Protein AF-A0A847VK51-F1 (afdb_monomer_lite)

Radius of gyration: 17.55 Å; chains: 1; bounding box: 42×38×40 Å

pLDDT: mean 90.37, std 9.11, range [51.44, 98.25]

Sequence (92 aa):
MSLAPPLTPGADLPRRLPAAGWAVLDRAGLTRLAGIGCEPLQRWPALWNELPPDRYLRDGGAYRRRRHGSFVVQGAQVTPVPQRAHWQPLQY

Secondary structure (DSSP, 8-state):
---------GGGHHHHHHHHS-----HHHHHHHHT--SHHHHTTHHHHHTPPBP----S-----B-----EEEETTEEEE---------S--

Structure (mmCIF, N/CA/C/O backbone):
data_AF-A0A847VK51-F1
#
_entry.id   AF-A0A847VK51-F1
#
loop_
_atom_site.group_PDB
_atom_site.id
_atom_site.type_symbol
_atom_site.label_atom_id
_atom_site.label_alt_id
_atom_site.label_comp_id
_atom_site.label_asym_id
_atom_site.label_entity_id
_atom_site.label_seq_id
_atom_site.pdbx_PDB_ins_code
_atom_site.Cartn_x
_atom_site.Cartn_y
_atom_site.Cartn_z
_atom_site.occupancy
_atom_site.B_iso_or_equiv
_atom_site.auth_seq_id
_atom_site.auth_comp_id
_atom_site.auth_asym_id
_atom_site.auth_atom_id
_atom_site.pdbx_PDB_model_num
ATOM 1 N N . MET A 1 1 ? 25.160 -4.363 -15.601 1.00 51.44 1 MET A N 1
ATOM 2 C CA . MET A 1 1 ? 23.888 -4.566 -16.330 1.00 51.44 1 MET A CA 1
ATOM 3 C C . MET A 1 1 ? 22.789 -3.929 -15.497 1.00 51.44 1 MET A C 1
ATOM 5 O O . MET A 1 1 ? 22.662 -4.298 -14.339 1.00 51.44 1 MET A O 1
ATOM 9 N N . SER A 1 2 ? 22.080 -2.923 -16.012 1.00 60.84 2 SER A N 1
ATOM 10 C CA . SER A 1 2 ? 20.963 -2.310 -15.281 1.00 60.84 2 SER A CA 1
ATOM 11 C C . SER A 1 2 ? 19.707 -3.142 -15.527 1.00 60.84 2 SER A C 1
ATOM 13 O O . SER A 1 2 ? 19.274 -3.269 -16.671 1.00 60.84 2 SER A O 1
ATOM 15 N N . LEU A 1 3 ? 19.151 -3.742 -14.475 1.00 75.50 3 LEU A N 1
ATOM 16 C CA . LEU A 1 3 ? 17.850 -4.408 -14.521 1.00 75.50 3 LEU A CA 1
ATOM 17 C C . LEU A 1 3 ? 16.769 -3.328 -14.434 1.00 75.50 3 LEU A C 1
ATOM 19 O O . LEU A 1 3 ? 16.215 -3.071 -13.366 1.00 75.50 3 LEU A O 1
ATOM 23 N N . ALA A 1 4 ? 16.516 -2.639 -15.548 1.00 83.25 4 ALA A N 1
ATOM 24 C CA . ALA A 1 4 ? 15.393 -1.716 -15.612 1.00 83.25 4 ALA A CA 1
ATOM 25 C C . ALA A 1 4 ? 14.091 -2.506 -15.376 1.00 83.25 4 ALA A C 1
ATOM 27 O O . ALA A 1 4 ? 13.920 -3.586 -15.952 1.00 83.25 4 ALA A O 1
ATOM 28 N N . PRO A 1 5 ? 13.179 -2.015 -14.521 1.00 87.69 5 PRO A N 1
ATOM 29 C CA . PRO A 1 5 ? 11.943 -2.724 -14.235 1.00 87.69 5 PRO A CA 1
ATOM 30 C C . PRO A 1 5 ? 11.098 -2.875 -15.513 1.00 87.69 5 PRO A C 1
ATOM 32 O O . PRO A 1 5 ? 11.092 -1.968 -16.350 1.00 87.69 5 PRO A O 1
ATOM 35 N N . PRO A 1 6 ? 10.351 -3.982 -15.674 1.00 92.56 6 PRO A N 1
ATOM 36 C CA . PRO A 1 6 ? 9.550 -4.248 -16.868 1.00 92.56 6 PRO A CA 1
ATOM 37 C C . PRO A 1 6 ? 8.256 -3.420 -16.864 1.00 92.56 6 PRO A C 1
ATOM 39 O O . PRO A 1 6 ? 7.159 -3.948 -16.636 1.00 92.56 6 PRO A O 1
ATOM 42 N N . LEU A 1 7 ? 8.401 -2.113 -17.098 1.00 95.06 7 LEU A N 1
ATOM 43 C CA . LEU A 1 7 ? 7.316 -1.138 -17.072 1.00 95.06 7 LEU A CA 1
ATOM 44 C C . LEU A 1 7 ? 6.149 -1.574 -17.970 1.00 95.06 7 LEU A C 1
ATOM 46 O O . LEU A 1 7 ? 6.311 -2.157 -19.042 1.00 95.06 7 LEU A O 1
ATOM 50 N N . THR A 1 8 ? 4.942 -1.316 -17.490 1.00 95.25 8 THR A N 1
ATOM 51 C CA . THR A 1 8 ? 3.675 -1.539 -18.174 1.00 95.25 8 THR A CA 1
ATOM 52 C C . THR A 1 8 ? 3.147 -0.180 -18.610 1.00 95.25 8 THR A C 1
ATOM 54 O O . THR A 1 8 ? 2.848 0.646 -17.744 1.00 95.25 8 THR A O 1
ATOM 57 N N . PRO A 1 9 ? 3.017 0.080 -19.921 1.00 92.31 9 PRO A N 1
ATOM 58 C CA . PRO A 1 9 ? 2.306 1.256 -20.394 1.00 92.31 9 PRO A CA 1
ATOM 59 C C . PRO A 1 9 ? 0.900 1.297 -19.788 1.00 92.31 9 PRO A C 1
ATOM 61 O O . PRO A 1 9 ? 0.214 0.278 -19.739 1.00 92.31 9 PRO A O 1
ATOM 64 N N . GLY A 1 10 ? 0.448 2.468 -19.335 1.00 90.06 10 GLY A N 1
ATOM 65 C CA . GLY A 1 10 ? -0.850 2.582 -18.655 1.00 90.06 10 GLY A CA 1
ATOM 66 C C . GLY A 1 10 ? -2.029 2.067 -19.492 1.00 90.06 10 GLY A C 1
ATOM 67 O O . GLY A 1 10 ? -2.947 1.467 -18.943 1.00 90.06 10 GLY A O 1
ATOM 68 N N . ALA A 1 11 ? -1.966 2.225 -20.819 1.00 91.44 11 ALA A N 1
ATOM 69 C CA . ALA A 1 11 ? -2.979 1.721 -21.750 1.00 91.44 11 ALA A CA 1
ATOM 70 C C . ALA A 1 11 ? -3.071 0.182 -21.791 1.00 91.44 11 ALA A C 1
ATOM 72 O O . ALA A 1 11 ? -4.135 -0.359 -22.073 1.00 91.44 11 ALA A O 1
ATOM 73 N N . ASP A 1 12 ? -1.985 -0.528 -21.473 1.00 94.31 12 ASP A N 1
ATOM 74 C CA . ASP A 1 12 ? -1.936 -1.994 -21.456 1.00 94.31 12 ASP A CA 1
ATOM 75 C C . ASP A 1 12 ? -2.376 -2.598 -20.118 1.00 94.31 12 ASP A C 1
ATOM 77 O O . ASP A 1 12 ? -2.599 -3.809 -20.037 1.00 94.31 12 ASP A O 1
ATOM 81 N N . LEU A 1 13 ? -2.498 -1.786 -19.061 1.00 94.44 13 LEU A N 1
ATOM 82 C CA . LEU A 1 13 ? -2.813 -2.257 -17.712 1.00 94.44 13 LEU A CA 1
ATOM 83 C C . LEU A 1 13 ? -4.089 -3.125 -17.654 1.00 94.44 13 LEU A C 1
ATOM 85 O O . LEU A 1 13 ? -4.004 -4.208 -17.065 1.00 94.44 13 LEU A O 1
ATOM 89 N N . PRO A 1 14 ? -5.222 -2.752 -18.295 1.00 95.44 14 PRO A N 1
ATOM 90 C CA . PRO A 1 14 ? -6.448 -3.557 -18.257 1.00 95.44 14 PRO A CA 1
ATOM 91 C C . PRO A 1 14 ? -6.294 -4.949 -18.876 1.00 95.44 14 PRO A C 1
ATOM 93 O O . PRO A 1 14 ? -6.994 -5.876 -18.485 1.00 95.44 14 PRO A O 1
ATOM 96 N N . ARG A 1 15 ? -5.370 -5.110 -19.831 1.00 95.75 15 ARG A N 1
ATOM 97 C CA . ARG A 1 15 ? -5.097 -6.389 -20.499 1.00 95.75 15 ARG A CA 1
ATOM 98 C C . ARG A 1 15 ? -4.034 -7.201 -19.763 1.00 95.75 15 ARG A C 1
ATOM 100 O O . ARG A 1 15 ? -4.174 -8.410 -19.611 1.00 95.75 15 ARG A O 1
ATOM 107 N N . ARG A 1 16 ? -2.950 -6.554 -19.324 1.00 94.44 16 ARG A N 1
ATOM 108 C CA . ARG A 1 16 ? -1.783 -7.231 -18.744 1.00 94.44 16 ARG A CA 1
ATOM 109 C C . ARG A 1 16 ? -2.042 -7.740 -17.332 1.00 94.44 16 ARG A C 1
ATOM 111 O O . ARG A 1 16 ? -1.624 -8.852 -17.029 1.00 94.44 16 ARG A O 1
ATOM 118 N N . LEU A 1 17 ? -2.732 -6.966 -16.493 1.00 95.81 17 LEU A N 1
ATOM 119 C CA . LEU A 1 17 ? -2.986 -7.351 -15.104 1.00 95.81 17 LEU A CA 1
ATOM 120 C C . LEU A 1 17 ? -3.751 -8.684 -14.981 1.00 95.81 17 LEU A C 1
ATOM 122 O O . LEU A 1 17 ? -3.243 -9.557 -14.281 1.00 95.81 17 LEU A O 1
ATOM 126 N N . PRO A 1 18 ? -4.893 -8.912 -15.665 1.00 97.44 18 PRO A N 1
ATOM 127 C CA . PRO A 1 18 ? -5.576 -10.204 -15.586 1.00 97.44 18 PRO A CA 1
ATOM 128 C C . PRO A 1 18 ? -4.798 -11.342 -16.262 1.00 97.44 18 PRO A C 1
ATOM 130 O O . PRO A 1 18 ? -4.863 -12.472 -15.794 1.00 97.44 18 PRO A O 1
ATOM 133 N N . ALA A 1 19 ? -4.045 -11.066 -17.335 1.00 96.44 19 ALA A N 1
ATOM 134 C CA . ALA A 1 19 ? -3.305 -12.099 -18.065 1.00 96.44 19 ALA A CA 1
ATOM 135 C C . ALA A 1 19 ? -2.037 -12.577 -17.337 1.00 96.44 19 ALA A C 1
ATOM 137 O O . ALA A 1 19 ? -1.699 -13.755 -17.396 1.00 96.44 19 ALA A O 1
ATOM 138 N N . ALA A 1 20 ? -1.314 -11.667 -16.679 1.00 95.56 20 ALA A N 1
ATOM 139 C CA . ALA A 1 20 ? -0.040 -11.962 -16.024 1.00 95.56 20 ALA A CA 1
ATOM 140 C C . ALA A 1 20 ? -0.148 -12.073 -14.495 1.00 95.56 20 ALA A C 1
ATOM 142 O O . ALA A 1 20 ? 0.777 -12.570 -13.861 1.00 95.56 20 ALA A O 1
ATOM 143 N N . GLY A 1 21 ? -1.228 -11.568 -13.887 1.00 96.56 21 GLY A N 1
ATOM 144 C CA . GLY A 1 21 ? -1.377 -11.445 -12.432 1.00 96.56 21 GLY A CA 1
ATOM 145 C C . GLY A 1 21 ? -0.576 -10.292 -11.812 1.00 96.56 21 GLY A C 1
ATOM 146 O O . GLY A 1 21 ? -0.612 -10.104 -10.598 1.00 96.56 21 GLY A O 1
ATOM 147 N N . TRP A 1 22 ? 0.150 -9.510 -12.620 1.00 95.38 22 TRP A N 1
ATOM 148 C CA . TRP A 1 22 ? 0.959 -8.374 -12.172 1.00 95.38 22 TRP A CA 1
ATOM 149 C C . TRP A 1 22 ? 1.180 -7.338 -13.286 1.00 95.38 22 TRP A C 1
ATOM 151 O O . TRP A 1 22 ? 1.095 -7.633 -14.480 1.00 95.38 22 TRP A O 1
ATOM 161 N N . ALA A 1 23 ? 1.505 -6.110 -12.882 1.00 95.88 23 ALA A N 1
ATOM 162 C CA . ALA A 1 23 ? 1.945 -5.023 -13.751 1.00 95.88 23 ALA A CA 1
ATOM 163 C C . ALA A 1 23 ? 2.864 -4.075 -12.964 1.00 95.88 23 ALA A C 1
ATOM 165 O O . ALA A 1 23 ? 2.760 -3.979 -11.743 1.00 95.88 23 ALA A O 1
ATOM 166 N N . VAL A 1 24 ? 3.755 -3.365 -13.658 1.00 95.62 24 VAL A N 1
ATOM 167 C CA . VAL A 1 24 ? 4.652 -2.369 -13.045 1.00 95.62 24 VAL A CA 1
ATOM 168 C C . VAL A 1 24 ? 4.369 -1.011 -13.664 1.00 95.62 24 VAL A C 1
ATOM 170 O O . VAL A 1 24 ? 4.573 -0.840 -14.859 1.00 95.62 24 VAL A O 1
ATOM 173 N N . LEU A 1 25 ? 3.913 -0.044 -12.873 1.00 94.25 25 LEU A N 1
ATOM 174 C CA . LEU A 1 25 ? 3.707 1.330 -13.330 1.00 94.25 25 LEU A CA 1
ATOM 175 C C . LEU A 1 25 ? 4.905 2.196 -12.948 1.00 94.25 25 LEU A C 1
ATOM 177 O O . LEU A 1 25 ? 5.469 2.051 -11.863 1.00 94.25 25 LEU A O 1
ATOM 181 N N . ASP A 1 26 ? 5.273 3.116 -13.832 1.00 92.19 26 ASP A N 1
ATOM 182 C CA . ASP A 1 26 ? 6.171 4.208 -13.484 1.00 92.19 26 ASP A CA 1
ATOM 183 C C . ASP A 1 26 ? 5.411 5.328 -12.750 1.00 92.19 26 ASP A C 1
ATOM 185 O O . ASP A 1 26 ? 4.196 5.267 -12.526 1.00 92.19 26 ASP A O 1
ATOM 189 N N . ARG A 1 27 ? 6.136 6.388 -12.377 1.00 91.31 27 ARG A N 1
ATOM 190 C CA . ARG A 1 27 ? 5.560 7.552 -11.690 1.00 91.31 27 ARG A CA 1
ATOM 191 C C . ARG A 1 27 ? 4.407 8.174 -12.484 1.00 91.31 27 ARG A C 1
ATOM 193 O O . ARG A 1 27 ? 3.383 8.493 -11.892 1.00 91.31 27 ARG A O 1
ATOM 200 N N . ALA A 1 28 ? 4.578 8.347 -13.796 1.00 90.81 28 ALA A N 1
ATOM 201 C CA . ALA A 1 28 ? 3.592 9.002 -14.653 1.00 90.81 28 ALA A CA 1
ATOM 202 C C . ALA A 1 28 ? 2.338 8.140 -14.871 1.00 90.81 28 ALA A C 1
ATOM 204 O O . ALA A 1 28 ? 1.222 8.657 -14.933 1.00 90.81 28 ALA A O 1
ATOM 205 N N . GLY A 1 29 ? 2.504 6.822 -14.983 1.00 92.62 29 GLY A N 1
ATOM 206 C CA . GLY A 1 29 ? 1.413 5.858 -15.049 1.00 92.62 29 GLY A CA 1
ATOM 207 C C . GLY A 1 29 ? 0.586 5.849 -13.769 1.00 92.62 29 GLY A C 1
ATOM 208 O O . GLY A 1 29 ? -0.639 5.919 -13.845 1.00 92.62 29 GLY A O 1
ATOM 209 N N . LEU A 1 30 ? 1.244 5.839 -12.605 1.00 92.31 30 LEU A N 1
ATOM 210 C CA . LEU A 1 30 ? 0.573 5.878 -11.305 1.00 92.31 30 LEU A CA 1
ATOM 211 C C . LEU A 1 30 ? -0.236 7.167 -11.104 1.00 92.31 30 LEU A C 1
ATOM 213 O O . LEU A 1 30 ? -1.403 7.097 -10.729 1.00 92.31 30 LEU A O 1
ATOM 217 N N . THR A 1 31 ? 0.355 8.336 -11.362 1.00 93.81 31 THR A N 1
ATOM 218 C CA . THR A 1 31 ? -0.321 9.630 -11.156 1.00 93.81 31 THR A CA 1
ATOM 219 C C . THR A 1 31 ? -1.522 9.796 -12.080 1.00 93.81 31 THR A C 1
ATOM 221 O O . THR A 1 31 ? -2.581 10.237 -11.637 1.00 93.81 31 THR A O 1
ATOM 224 N N . ARG A 1 32 ? -1.396 9.365 -13.343 1.00 92.88 32 ARG A N 1
ATOM 225 C CA . ARG A 1 32 ? -2.513 9.332 -14.295 1.00 92.88 32 ARG A CA 1
ATOM 226 C C . ARG A 1 32 ? -3.632 8.406 -13.823 1.00 92.88 32 ARG A C 1
ATOM 228 O O . ARG A 1 32 ? -4.788 8.802 -13.879 1.00 92.88 32 ARG A O 1
ATOM 235 N N . LEU A 1 33 ? -3.294 7.199 -13.361 1.00 92.81 33 LEU A N 1
ATOM 236 C CA . LEU A 1 33 ? -4.278 6.225 -12.883 1.00 92.81 33 LEU A CA 1
ATOM 237 C C . LEU A 1 33 ? -5.024 6.729 -11.641 1.00 92.81 33 LEU A C 1
ATOM 239 O O . LEU A 1 33 ? -6.234 6.564 -11.543 1.00 92.81 33 LEU A O 1
ATOM 243 N N . ALA A 1 34 ? -4.306 7.348 -10.706 1.00 91.94 34 ALA A N 1
ATOM 244 C CA . ALA A 1 34 ? -4.871 7.862 -9.465 1.00 91.94 34 ALA A CA 1
ATOM 245 C C . ALA A 1 34 ? -5.575 9.224 -9.623 1.00 91.94 34 ALA A C 1
ATOM 247 O O . ALA A 1 34 ? -6.224 9.674 -8.684 1.00 91.94 34 ALA A O 1
ATOM 248 N N . GLY A 1 35 ? -5.439 9.895 -10.773 1.00 93.81 35 GLY A N 1
ATOM 249 C CA . GLY A 1 35 ? -6.014 11.225 -10.998 1.00 93.81 35 GLY A CA 1
ATOM 250 C C . GLY A 1 35 ? -5.417 12.316 -10.101 1.00 93.81 35 GLY A C 1
ATOM 251 O O . GLY A 1 35 ? -6.077 13.317 -9.836 1.00 93.81 35 GLY A O 1
ATOM 252 N N . ILE A 1 36 ? -4.184 12.131 -9.618 1.00 93.75 36 ILE A N 1
ATOM 253 C CA . ILE A 1 36 ? -3.498 13.068 -8.715 1.00 93.75 36 ILE A CA 1
ATOM 254 C C . ILE A 1 36 ? -2.173 13.544 -9.310 1.00 93.75 36 ILE A C 1
ATOM 256 O O . ILE A 1 36 ? -1.506 12.825 -10.052 1.00 93.75 36 ILE A O 1
ATOM 260 N N . GLY A 1 37 ? -1.752 14.755 -8.941 1.00 92.69 37 GLY A N 1
ATOM 261 C CA . GLY A 1 37 ? -0.391 15.225 -9.200 1.00 92.69 37 GLY A CA 1
ATOM 262 C C . GLY A 1 37 ? 0.659 14.491 -8.353 1.00 92.69 37 GLY A C 1
ATOM 263 O O . GLY A 1 37 ? 0.339 13.704 -7.465 1.00 92.69 37 GLY A O 1
ATOM 264 N N . CYS A 1 38 ? 1.942 14.777 -8.596 1.00 89.44 38 CYS A N 1
ATOM 265 C CA . CYS A 1 38 ? 3.034 14.235 -7.772 1.00 89.44 38 CYS A CA 1
ATOM 266 C C . CYS A 1 38 ? 3.152 14.909 -6.395 1.00 89.44 38 CYS A C 1
ATOM 268 O O . CYS A 1 38 ? 3.678 14.299 -5.470 1.00 89.44 38 CYS A O 1
ATOM 270 N N . GLU A 1 39 ? 2.699 16.157 -6.264 1.00 90.62 39 GLU A N 1
ATOM 271 C CA . GLU A 1 39 ? 2.903 16.985 -5.066 1.00 90.62 39 GLU A CA 1
ATOM 272 C C . GLU A 1 39 ? 2.340 16.346 -3.778 1.00 90.62 39 GLU A C 1
ATOM 274 O O . GLU A 1 39 ? 3.098 16.234 -2.813 1.00 90.62 39 GLU A O 1
ATOM 279 N N . PRO A 1 40 ? 1.116 15.775 -3.755 1.00 87.62 40 PRO A N 1
ATOM 280 C CA . PRO A 1 40 ? 0.611 15.090 -2.563 1.00 87.62 40 PRO A CA 1
ATOM 281 C C . PRO A 1 40 ? 1.483 13.905 -2.123 1.00 87.62 40 PRO A C 1
ATOM 283 O O . PRO A 1 40 ? 1.650 13.661 -0.927 1.00 87.62 40 PRO A O 1
ATOM 286 N N . LEU A 1 41 ? 2.073 13.184 -3.083 1.00 88.81 41 LEU A N 1
ATOM 287 C CA . LEU A 1 41 ? 2.908 12.009 -2.822 1.00 88.81 41 LEU A CA 1
ATOM 288 C C . LEU A 1 41 ? 4.286 12.389 -2.269 1.00 88.81 41 LEU A C 1
ATOM 290 O O . LEU A 1 41 ? 4.885 11.618 -1.522 1.00 88.81 41 L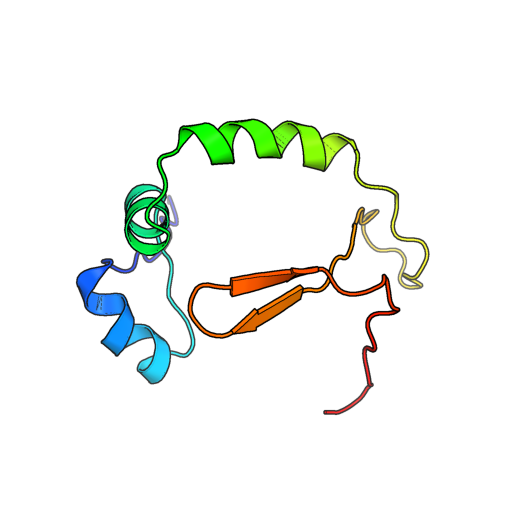EU A O 1
ATOM 294 N N . GLN A 1 42 ? 4.789 13.584 -2.590 1.00 91.00 42 GLN A N 1
ATOM 295 C CA . GLN A 1 42 ? 6.077 14.076 -2.087 1.00 91.00 42 GLN A CA 1
ATOM 296 C C . GLN A 1 42 ? 6.065 14.353 -0.578 1.00 91.00 42 GLN A C 1
ATOM 298 O O . GLN A 1 42 ? 7.130 14.434 0.026 1.00 91.00 42 GLN A O 1
ATOM 303 N N . ARG A 1 43 ? 4.883 14.446 0.046 1.00 89.88 43 ARG A N 1
ATOM 304 C CA . ARG A 1 43 ? 4.732 14.611 1.501 1.00 89.88 43 ARG A CA 1
ATOM 305 C C . ARG A 1 43 ? 4.857 13.293 2.272 1.00 89.88 43 ARG A C 1
ATOM 3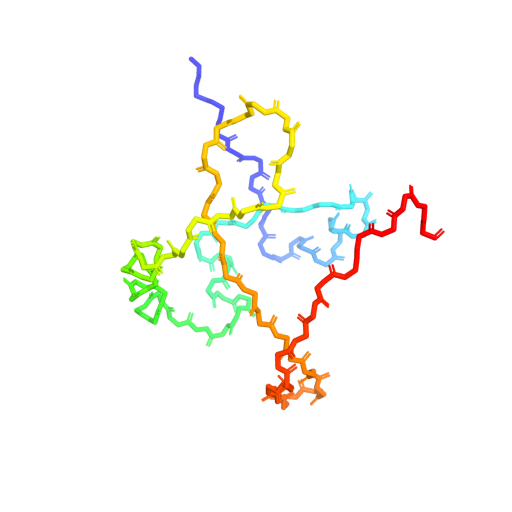07 O O . ARG A 1 43 ? 5.081 13.299 3.477 1.00 89.88 43 ARG A O 1
ATOM 314 N N . TRP A 1 44 ? 4.717 12.151 1.599 1.00 91.44 44 TRP A N 1
ATOM 315 C CA . TRP A 1 44 ? 4.686 10.834 2.241 1.00 91.44 44 TRP A CA 1
ATOM 316 C C . TRP A 1 44 ? 6.032 10.310 2.765 1.00 91.44 44 TRP A C 1
ATOM 318 O O . TRP A 1 44 ? 6.001 9.598 3.767 1.00 91.44 44 TRP A O 1
ATOM 328 N N . PRO A 1 45 ? 7.210 10.632 2.186 1.00 94.31 45 PRO A N 1
ATOM 329 C CA . PRO A 1 45 ? 8.491 10.149 2.701 1.00 94.31 45 PRO A CA 1
ATOM 330 C C . PRO A 1 45 ? 8.722 10.447 4.187 1.00 94.31 45 PRO A C 1
ATOM 332 O O . PRO A 1 45 ? 9.268 9.602 4.891 1.00 94.31 45 PRO A O 1
ATOM 335 N N . ALA A 1 46 ? 8.254 11.595 4.690 1.00 93.75 46 ALA A N 1
ATOM 336 C CA . ALA A 1 46 ? 8.356 11.935 6.110 1.00 93.75 46 ALA A CA 1
ATOM 337 C C . ALA A 1 46 ? 7.605 10.936 7.012 1.00 93.75 46 ALA A C 1
ATOM 339 O O . ALA A 1 46 ? 8.109 10.563 8.068 1.00 93.75 46 ALA A O 1
ATOM 340 N N . LEU A 1 47 ? 6.460 10.415 6.557 1.00 94.69 47 LEU A N 1
ATOM 341 C CA . LEU A 1 47 ? 5.650 9.445 7.303 1.00 94.69 47 LEU A CA 1
ATOM 342 C C . LEU A 1 47 ? 6.374 8.104 7.503 1.00 94.69 47 LEU A C 1
ATOM 344 O O . LEU A 1 47 ? 6.088 7.387 8.465 1.00 94.69 47 LEU A O 1
ATOM 348 N N . TRP A 1 48 ? 7.328 7.755 6.629 1.00 94.44 48 TRP A N 1
ATOM 349 C CA . TRP A 1 48 ? 8.136 6.544 6.799 1.00 94.44 48 TRP A CA 1
ATOM 350 C C . TRP A 1 48 ? 9.085 6.630 7.996 1.00 94.44 48 TRP A C 1
ATOM 352 O O . TRP A 1 48 ? 9.316 5.619 8.664 1.00 94.44 48 TRP A O 1
ATOM 362 N N . ASN A 1 49 ? 9.573 7.829 8.318 1.00 93.62 49 ASN A N 1
ATOM 363 C CA . ASN A 1 49 ? 10.446 8.053 9.472 1.00 93.62 49 ASN A CA 1
ATOM 364 C C . ASN A 1 49 ? 9.693 7.900 10.807 1.00 93.62 49 ASN A C 1
ATOM 366 O O . ASN A 1 49 ? 10.301 7.600 11.833 1.00 93.62 49 ASN A O 1
ATOM 370 N N . GLU A 1 50 ? 8.365 8.041 10.786 1.00 94.94 50 GLU A N 1
ATOM 371 C CA . GLU A 1 50 ? 7.478 7.992 11.956 1.00 94.94 50 GLU A CA 1
ATOM 372 C C . GLU A 1 50 ? 6.829 6.616 12.190 1.00 94.94 50 GLU A C 1
ATOM 374 O O . GLU A 1 50 ? 5.923 6.462 13.022 1.00 94.94 50 GLU A O 1
ATOM 379 N N . LEU A 1 51 ? 7.241 5.586 11.447 1.00 95.19 51 LEU A N 1
ATOM 380 C CA . LEU A 1 51 ? 6.718 4.246 11.675 1.00 95.19 51 LEU A CA 1
ATOM 381 C C . LEU A 1 51 ? 7.238 3.652 12.997 1.00 95.19 51 LEU A C 1
ATOM 383 O O . LEU A 1 51 ? 8.456 3.630 13.224 1.00 95.19 51 LEU A O 1
ATOM 387 N N . PRO A 1 52 ? 6.354 3.080 13.837 1.00 93.19 52 PRO A N 1
ATOM 388 C CA . PRO A 1 52 ? 6.778 2.350 15.022 1.00 93.19 52 PRO A CA 1
ATOM 389 C C . PRO A 1 52 ? 7.415 1.000 14.640 1.00 93.19 52 PRO A C 1
ATOM 391 O O . PRO A 1 52 ? 7.095 0.440 13.582 1.00 93.19 52 PRO A O 1
ATOM 394 N N . PRO A 1 53 ? 8.296 0.445 15.493 1.00 90.88 53 PRO A N 1
ATOM 395 C CA . PRO A 1 53 ? 8.827 -0.903 15.308 1.00 90.88 53 PRO A CA 1
ATOM 396 C C . PRO A 1 53 ? 7.712 -1.955 15.382 1.00 90.88 53 PRO A C 1
ATOM 398 O O . PRO A 1 53 ? 6.815 -1.871 16.222 1.00 90.88 53 PRO A O 1
ATOM 401 N N . ASP A 1 54 ? 7.787 -2.959 14.513 1.00 90.69 54 ASP A N 1
ATOM 402 C CA . ASP A 1 54 ? 6.921 -4.134 14.540 1.00 90.69 54 ASP A CA 1
ATOM 403 C C . ASP A 1 54 ? 7.391 -5.103 15.633 1.00 90.69 54 ASP A C 1
ATOM 405 O O . ASP A 1 54 ? 8.515 -5.598 15.591 1.00 90.69 54 ASP A O 1
ATOM 409 N N . ARG A 1 55 ? 6.528 -5.368 16.619 1.00 85.00 55 ARG A N 1
ATOM 410 C CA . ARG A 1 55 ? 6.842 -6.199 17.793 1.00 85.00 55 ARG A CA 1
ATOM 411 C C . ARG A 1 55 ? 6.396 -7.660 17.657 1.00 85.00 55 ARG A C 1
ATOM 413 O O . ARG A 1 55 ? 6.536 -8.410 18.616 1.00 85.00 55 ARG A O 1
ATOM 420 N N . TYR A 1 56 ? 5.830 -8.059 16.517 1.00 81.06 56 TYR A N 1
ATOM 421 C CA . TYR A 1 56 ? 5.179 -9.368 16.362 1.00 81.06 56 TYR A CA 1
ATOM 422 C C . TYR A 1 56 ? 6.032 -10.428 15.646 1.00 81.06 56 TYR A C 1
ATOM 424 O O . TYR A 1 56 ? 5.615 -11.581 15.556 1.00 81.06 56 TYR A O 1
ATOM 432 N N . LEU A 1 57 ? 7.210 -10.069 15.128 1.00 74.38 57 LEU A N 1
ATOM 433 C CA . LEU A 1 57 ? 8.120 -11.010 14.467 1.00 74.38 57 LEU A CA 1
ATOM 434 C C . LEU A 1 57 ? 8.922 -11.827 15.495 1.00 74.38 57 LEU A C 1
ATOM 436 O O . LEU A 1 57 ? 9.438 -11.277 16.466 1.00 74.38 57 LEU A O 1
ATOM 440 N N . ARG A 1 58 ? 9.028 -13.145 15.27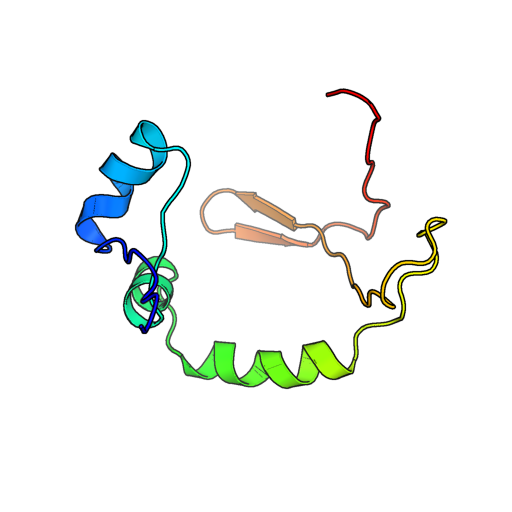3 1.00 63.91 58 ARG A N 1
ATOM 441 C CA . ARG A 1 58 ? 9.716 -14.111 16.159 1.00 63.91 58 ARG A CA 1
ATOM 442 C C . ARG A 1 58 ? 10.885 -14.826 15.461 1.00 63.91 58 ARG A C 1
ATOM 444 O O . ARG A 1 58 ? 11.215 -15.953 15.809 1.00 63.91 58 ARG A O 1
ATOM 451 N N . ASP A 1 59 ? 11.479 -14.209 14.448 1.00 68.62 59 ASP A N 1
ATOM 452 C CA . ASP A 1 59 ? 12.308 -14.895 13.447 1.00 68.62 59 ASP A CA 1
ATOM 453 C C . ASP A 1 59 ? 13.724 -14.316 13.267 1.00 68.62 59 ASP A C 1
ATOM 455 O O . ASP A 1 59 ? 14.465 -14.785 12.409 1.00 68.62 59 ASP A O 1
ATOM 459 N N . GLY A 1 60 ? 14.146 -13.336 14.076 1.00 61.81 60 GLY A N 1
ATOM 460 C CA . GLY A 1 60 ? 15.522 -12.811 14.034 1.00 61.81 60 GLY A CA 1
ATOM 461 C C . GLY A 1 60 ? 15.886 -12.058 12.743 1.00 61.81 60 GLY A C 1
ATOM 462 O O . GLY A 1 60 ? 1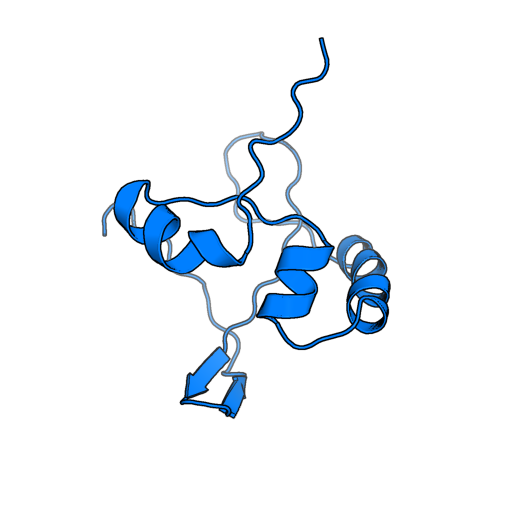7.062 -11.796 12.499 1.00 61.81 60 GLY A O 1
ATOM 463 N N . GLY A 1 61 ? 14.891 -11.713 11.916 1.00 68.62 61 GLY A N 1
ATOM 464 C CA . GLY A 1 61 ? 15.056 -10.922 10.697 1.00 68.62 61 GLY A CA 1
ATOM 465 C C . GLY A 1 61 ? 15.280 -9.426 10.954 1.00 68.62 61 GLY A C 1
ATOM 466 O O . GLY A 1 61 ? 15.257 -8.947 12.088 1.00 68.62 61 GLY A O 1
ATOM 467 N N . ALA A 1 62 ? 15.491 -8.664 9.876 1.00 68.06 62 ALA A N 1
ATOM 468 C CA . ALA A 1 62 ? 15.699 -7.218 9.956 1.00 68.06 62 ALA A CA 1
ATOM 469 C C . ALA A 1 62 ? 14.514 -6.504 10.635 1.00 68.06 62 ALA A C 1
ATOM 471 O O . ALA A 1 62 ? 13.350 -6.825 10.386 1.00 68.06 62 ALA A O 1
ATOM 472 N N . TYR A 1 63 ? 14.819 -5.498 11.463 1.00 78.19 63 TYR A N 1
ATOM 473 C CA . TYR A 1 63 ? 13.831 -4.717 12.207 1.00 78.19 63 TYR A CA 1
ATOM 474 C C . TYR A 1 63 ? 12.809 -4.054 11.272 1.00 78.19 63 TYR A C 1
ATOM 476 O O . TYR A 1 63 ? 13.069 -3.012 10.666 1.00 78.19 63 TYR A O 1
ATOM 484 N N . ARG A 1 64 ? 11.616 -4.646 11.168 1.00 89.00 64 ARG A N 1
ATOM 485 C CA . ARG A 1 64 ? 10.494 -4.090 10.407 1.00 89.00 64 ARG A CA 1
ATOM 486 C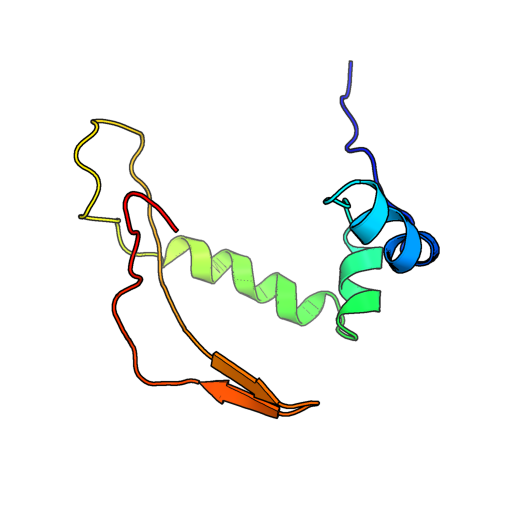 C . ARG A 1 64 ? 9.841 -2.960 11.199 1.00 89.00 64 ARG A C 1
ATOM 488 O O . ARG A 1 64 ? 9.629 -3.077 12.403 1.00 89.00 64 ARG A O 1
ATOM 495 N N . ARG A 1 65 ? 9.468 -1.874 10.522 1.00 92.31 65 ARG A N 1
ATOM 496 C CA . ARG A 1 65 ? 8.591 -0.824 11.059 1.00 92.31 65 ARG A CA 1
ATOM 497 C C . ARG A 1 65 ? 7.299 -0.818 10.256 1.00 92.31 65 ARG A C 1
ATOM 499 O O . ARG A 1 65 ? 7.348 -1.009 9.042 1.00 92.31 65 ARG A O 1
ATOM 506 N N . ARG A 1 66 ? 6.143 -0.642 10.899 1.00 93.88 66 ARG A N 1
ATOM 507 C CA . ARG A 1 66 ? 4.850 -0.660 10.191 1.00 93.88 66 ARG A CA 1
ATOM 508 C C . ARG A 1 66 ? 3.759 0.111 10.918 1.00 93.88 66 ARG A C 1
ATOM 510 O O . ARG A 1 66 ? 3.740 0.189 12.139 1.00 93.88 66 ARG A O 1
ATOM 517 N N . ARG A 1 67 ? 2.792 0.597 10.145 1.00 94.81 67 ARG A N 1
ATOM 518 C CA . ARG A 1 67 ? 1.503 1.124 10.607 1.00 94.81 67 ARG A CA 1
ATOM 519 C C . ARG A 1 67 ? 0.408 0.485 9.752 1.00 94.81 67 ARG A C 1
ATOM 521 O O . ARG A 1 67 ? 0.664 0.126 8.606 1.00 94.81 67 ARG A O 1
ATOM 528 N N . HIS A 1 68 ? -0.783 0.298 10.310 1.00 95.44 68 HIS A N 1
ATOM 529 C CA . HIS A 1 68 ? -1.926 -0.295 9.612 1.00 95.44 68 HIS A CA 1
ATOM 530 C C . HIS A 1 68 ? -3.144 0.620 9.742 1.00 95.44 68 HIS A C 1
ATOM 532 O O . HIS A 1 68 ? -3.417 1.136 10.823 1.00 95.44 68 HIS A O 1
ATOM 538 N N . GLY A 1 69 ? -3.866 0.788 8.637 1.00 95.62 69 GLY A N 1
ATOM 539 C CA . GLY A 1 69 ? -5.158 1.459 8.565 1.00 95.62 69 GLY A CA 1
ATOM 540 C C . GLY A 1 69 ? -6.081 0.674 7.641 1.00 95.62 69 GLY A C 1
ATOM 541 O O . GLY A 1 69 ? -5.621 -0.062 6.771 1.00 95.62 69 GLY A O 1
ATOM 542 N N . SER A 1 70 ? -7.385 0.798 7.848 1.00 97.06 70 SER A N 1
ATOM 543 C CA . SER A 1 70 ? -8.388 0.117 7.038 1.00 97.06 70 SER A CA 1
ATOM 544 C C . SER A 1 70 ? -9.481 1.086 6.628 1.00 97.06 70 SER A C 1
ATOM 546 O O . SER A 1 70 ? -9.869 1.957 7.406 1.00 97.06 70 SER A O 1
ATOM 548 N N . PHE A 1 71 ? -9.992 0.893 5.418 1.00 97.69 71 PHE A N 1
ATOM 549 C CA . PHE A 1 71 ? -11.001 1.747 4.809 1.00 97.69 71 PHE A CA 1
ATOM 550 C C . PHE A 1 71 ? -12.034 0.883 4.085 1.00 97.69 71 PHE A C 1
ATOM 552 O O . PHE A 1 71 ? -11.709 -0.210 3.619 1.00 97.69 71 PHE A O 1
ATOM 559 N N . VAL A 1 72 ? -13.260 1.385 3.982 1.00 98.00 72 VAL A N 1
ATOM 560 C CA . VAL A 1 72 ? -14.281 0.883 3.057 1.00 98.00 72 VAL A CA 1
ATOM 561 C C . VAL A 1 72 ? -14.319 1.822 1.856 1.00 98.00 72 VAL A C 1
ATOM 563 O O . VAL A 1 72 ? -14.365 3.041 2.031 1.00 98.00 72 VAL A O 1
ATOM 566 N N . VAL A 1 73 ? -14.280 1.251 0.650 1.00 97.56 73 VAL A N 1
ATOM 567 C CA . VAL A 1 73 ? -14.376 1.988 -0.615 1.00 97.56 73 VAL A CA 1
ATOM 568 C C . VAL A 1 73 ? -15.693 1.623 -1.290 1.00 97.56 73 VAL A C 1
ATOM 570 O O . VAL A 1 73 ? -15.948 0.450 -1.554 1.00 97.56 73 VAL A O 1
ATOM 573 N N . GLN A 1 74 ? -16.531 2.623 -1.553 1.00 97.50 74 GLN A N 1
ATOM 574 C CA . GLN A 1 74 ? -17.826 2.484 -2.219 1.00 97.50 74 GLN A CA 1
ATOM 575 C C . GLN A 1 74 ? -17.934 3.537 -3.321 1.00 97.50 74 GLN A C 1
ATOM 577 O O . GLN A 1 74 ? -18.182 4.713 -3.057 1.00 97.50 74 GLN A O 1
ATOM 582 N N . GLY A 1 75 ? -17.707 3.123 -4.569 1.00 95.12 75 GLY A N 1
ATOM 583 C CA . GLY A 1 75 ? -17.601 4.058 -5.688 1.00 95.12 75 GLY A CA 1
ATOM 584 C C . GLY A 1 75 ? -16.507 5.098 -5.427 1.00 95.12 75 GLY A C 1
ATOM 585 O O . GLY A 1 75 ? -15.345 4.742 -5.254 1.00 95.12 75 GLY A O 1
ATOM 586 N N . ALA A 1 76 ? -16.891 6.375 -5.370 1.00 94.31 76 ALA A N 1
ATOM 587 C CA . ALA A 1 76 ? -15.984 7.489 -5.084 1.00 94.31 76 ALA A CA 1
ATOM 588 C C . ALA A 1 76 ? -15.764 7.754 -3.580 1.00 94.31 76 ALA A C 1
ATOM 590 O O . ALA A 1 76 ? -14.910 8.562 -3.217 1.00 94.31 76 ALA A O 1
ATOM 591 N N . GLN A 1 77 ? -16.528 7.109 -2.694 1.00 97.12 77 GLN A N 1
ATOM 592 C CA . GLN A 1 77 ? -16.435 7.335 -1.256 1.00 97.12 77 GLN A CA 1
ATOM 593 C C . GLN A 1 77 ? -15.398 6.409 -0.617 1.00 97.12 77 GLN A C 1
ATOM 595 O O . GLN A 1 77 ? -15.438 5.192 -0.792 1.00 97.12 77 GLN A O 1
ATOM 600 N N . VAL A 1 78 ? -14.507 6.992 0.188 1.00 97.38 78 VAL A N 1
ATOM 601 C CA . VAL A 1 78 ? -13.522 6.272 1.004 1.00 97.38 78 VAL A CA 1
ATOM 602 C C . VAL A 1 78 ? -13.752 6.642 2.462 1.00 97.38 78 VAL A C 1
ATOM 604 O O . VAL A 1 78 ? -13.652 7.808 2.830 1.00 97.38 78 VAL A O 1
ATOM 607 N N . THR A 1 79 ? -14.090 5.665 3.302 1.00 98.25 79 THR A N 1
ATOM 608 C CA . THR A 1 79 ? -14.404 5.897 4.722 1.00 98.25 79 THR A CA 1
ATOM 609 C C . THR A 1 79 ? -13.455 5.096 5.614 1.00 98.25 79 THR A C 1
ATOM 611 O O . THR A 1 79 ? -13.382 3.872 5.455 1.00 98.25 79 THR A O 1
ATOM 614 N N . PRO A 1 80 ? -12.703 5.738 6.533 1.00 98.00 80 PRO A N 1
ATOM 615 C CA . PRO A 1 80 ? -11.893 5.012 7.503 1.00 98.00 80 PRO A CA 1
ATOM 616 C C . PRO A 1 80 ? -12.801 4.221 8.441 1.00 98.00 80 PRO A C 1
ATOM 618 O O . PRO A 1 80 ? -13.871 4.684 8.829 1.00 98.00 80 PRO A O 1
ATOM 621 N N . VAL A 1 81 ? -12.358 3.033 8.831 1.00 97.94 81 VAL A N 1
ATOM 622 C CA . VAL A 1 81 ? -13.037 2.228 9.852 1.00 97.94 81 VAL A CA 1
ATOM 623 C C . VAL A 1 81 ? -12.176 2.140 11.112 1.00 97.94 81 VAL A C 1
ATOM 625 O O . VAL A 1 81 ? -10.969 2.394 11.030 1.00 97.94 81 VAL A O 1
ATOM 628 N N . PRO A 1 82 ? -12.756 1.784 12.277 1.00 97.81 82 PRO A N 1
ATOM 629 C CA . PRO A 1 82 ? -11.990 1.641 13.507 1.00 97.81 82 PRO A CA 1
ATOM 630 C C . PRO A 1 82 ? -10.756 0.752 13.330 1.00 97.81 82 PRO A C 1
ATOM 632 O O . PRO A 1 82 ? -10.774 -0.241 12.591 1.00 97.81 82 PRO A O 1
ATOM 635 N N . GLN A 1 83 ? -9.673 1.119 14.020 1.00 95.00 83 GLN A N 1
ATOM 636 C CA . GLN A 1 83 ? -8.443 0.341 14.012 1.00 95.00 83 GLN A CA 1
ATOM 637 C C . GLN A 1 83 ? -8.730 -1.082 14.498 1.00 95.00 83 GLN A C 1
ATOM 639 O O . GLN A 1 83 ? -9.371 -1.291 15.524 1.00 95.00 83 GLN A O 1
ATOM 644 N N . ARG A 1 84 ? -8.222 -2.065 13.757 1.00 93.94 84 ARG A N 1
ATOM 645 C CA . ARG A 1 84 ? -8.364 -3.486 14.074 1.00 93.94 84 ARG A CA 1
ATOM 646 C C . ARG A 1 84 ? -7.067 -4.232 13.813 1.00 93.94 84 ARG A C 1
ATOM 648 O O . ARG A 1 84 ? -6.225 -3.772 13.033 1.00 93.94 84 ARG A O 1
ATOM 655 N N . ALA A 1 85 ? -6.930 -5.390 14.448 1.00 92.62 85 ALA A N 1
ATOM 656 C CA . ALA A 1 85 ? -5.867 -6.328 14.129 1.00 92.62 85 ALA A CA 1
ATOM 657 C C . ALA A 1 85 ? -5.995 -6.799 12.671 1.00 92.62 85 ALA A C 1
ATOM 659 O O . ALA A 1 85 ? -7.098 -6.964 12.146 1.00 92.62 85 ALA A O 1
ATOM 660 N N . HIS A 1 86 ? -4.854 -7.012 12.022 1.00 92.94 86 HIS A N 1
ATOM 661 C CA . HIS A 1 86 ? -4.805 -7.681 10.731 1.00 92.94 86 HIS A CA 1
ATOM 662 C C . HIS A 1 86 ? -4.634 -9.181 10.980 1.00 92.94 86 HIS A C 1
ATOM 664 O O . HIS A 1 86 ? -3.621 -9.596 11.543 1.00 92.94 86 HIS A O 1
ATOM 670 N N . TRP A 1 87 ? -5.633 -9.980 10.610 1.00 91.25 87 TRP A N 1
ATOM 671 C CA . TRP A 1 87 ? -5.579 -11.429 10.775 1.00 91.25 87 TRP A CA 1
ATOM 672 C C . TRP A 1 87 ? -4.740 -12.056 9.657 1.00 91.25 87 TRP A C 1
ATOM 674 O O . TRP A 1 87 ? -5.010 -11.827 8.482 1.00 91.25 87 TRP A O 1
ATOM 684 N N . GLN A 1 88 ? -3.719 -12.829 10.035 1.00 91.44 88 GLN A N 1
ATOM 685 C CA . GLN A 1 88 ? -2.854 -13.582 9.124 1.00 91.44 88 GLN A CA 1
ATOM 686 C C . GLN A 1 88 ? -3.042 -15.079 9.409 1.00 91.44 88 GLN A C 1
ATOM 688 O O . GLN A 1 88 ? -2.321 -15.621 10.253 1.00 91.44 88 GLN A O 1
ATOM 693 N N . PRO A 1 89 ? -4.050 -15.737 8.807 1.00 90.69 89 PRO A N 1
ATOM 694 C CA . PRO A 1 89 ? -4.260 -17.159 9.024 1.00 90.69 89 PRO A CA 1
ATOM 695 C C . PRO A 1 89 ? -3.132 -17.971 8.373 1.00 90.69 89 PRO A C 1
ATOM 697 O O . PRO A 1 89 ? -2.444 -17.495 7.469 1.00 90.69 89 PRO A O 1
ATOM 700 N N . LEU A 1 90 ? -2.943 -19.213 8.825 1.00 92.69 90 LEU A N 1
ATOM 701 C CA . LEU A 1 90 ? -1.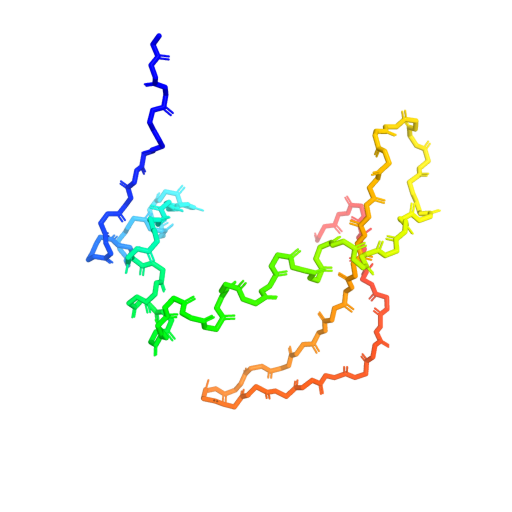971 -20.124 8.207 1.00 92.69 90 LEU A CA 1
ATOM 702 C C . LEU A 1 90 ? -2.427 -20.603 6.819 1.00 92.69 90 LEU A C 1
ATOM 704 O O . LEU A 1 90 ? -1.598 -21.023 6.016 1.00 92.69 90 LEU A O 1
ATOM 708 N N . GLN A 1 91 ? -3.734 -20.562 6.555 1.00 89.56 91 GLN A N 1
ATOM 709 C CA . GLN A 1 91 ? -4.385 -20.982 5.315 1.00 89.56 91 GLN A CA 1
ATOM 710 C C . GLN A 1 91 ? -5.595 -20.067 5.060 1.00 89.56 91 GLN A C 1
ATOM 712 O O . GLN A 1 91 ? -6.214 -19.612 6.024 1.00 89.56 91 GLN A O 1
ATOM 717 N N . TYR A 1 92 ? -5.883 -19.772 3.789 1.00 81.62 92 TYR A N 1
ATOM 718 C CA . TYR A 1 92 ? -7.001 -18.920 3.359 1.00 81.62 92 TYR A CA 1
ATOM 719 C C . TYR A 1 92 ? -8.253 -19.731 3.043 1.00 81.62 92 TYR A C 1
ATOM 721 O O . TYR A 1 92 ? -8.093 -20.850 2.506 1.00 81.62 92 TYR A O 1
#

Foldseek 3Di:
DDPDDPADDLVCCVPCCVVPVDHHHDPVSVCVVVVHDCVVVVVCVVVVVVFDWDPPDPDPDDTDGDDDWDWDDDPPDTGTDDDDDDDDDPPD